Protein AF-A0A699SWT8-F1 (afdb_monomer_lite)

Organism: Tanacetum cinerariifolium (NCBI:txid118510)

Secondary structure (DSSP, 8-state):
---HHHHHHHHHHT------SS------TTT-B-TTT--BTS-GGG--S---GGGSSS------------SSGGGS-S--HHHHHHHHHHHHHHHHHHHHHH--

pLDDT: mean 72.1, std 14.59, range [46.5, 93.19]

Foldseek 3Di:
DDDPVVVVVCVVVVDDPPDPDPDDPDDPQQPDADPQPRDGRDYVVPDPDDRPPVPPPDDPDPPPPDDDDPDCPVVPPPDDVVVVVVVVVVVVVVVVVVVVVVVD

Sequence (104 aa):
MLTMKARKFLQKTGRNLGVDGPTSMGFDMAKVECYNCHRKSYFARECRSPKDSRRTAVAEPQRRSVPVETSTSNALVSQCDACSKAYSQLQTQYDTLTEQFRKS

InterPro domains:
  IPR036875 Zinc finger, CCHC-type superfamily [SSF57756] (19-56)

Structure (mmCIF, N/CA/C/O backbone):
data_AF-A0A699SWT8-F1
#
_entry.id   AF-A0A699SWT8-F1
#
loop_
_atom_site.group_PDB
_atom_site.id
_atom_site.type_symbol
_atom_site.label_atom_id
_atom_site.label_alt_id
_atom_site.label_comp_id
_atom_site.label_asym_id
_atom_site.label_entity_id
_atom_site.label_seq_id
_atom_site.pdbx_PDB_ins_code
_atom_site.Cartn_x
_atom_site.Cartn_y
_atom_site.Cartn_z
_atom_site.occupancy
_atom_site.B_iso_or_equiv
_atom_site.auth_seq_id
_atom_site.auth_comp_id
_atom_site.auth_asym_id
_atom_site.auth_atom_id
_atom_site.pdbx_PDB_model_num
ATOM 1 N N . MET A 1 1 ? -9.749 -13.419 0.443 1.00 61.88 1 MET A N 1
ATOM 2 C CA . MET A 1 1 ? -10.656 -13.386 1.614 1.00 61.88 1 MET A CA 1
ATOM 3 C C . MET A 1 1 ? -10.636 -11.987 2.229 1.00 61.88 1 MET A C 1
ATOM 5 O O . MET A 1 1 ? -9.560 -11.496 2.543 1.00 61.88 1 MET A O 1
ATOM 9 N N . LEU A 1 2 ? -11.784 -11.312 2.357 1.00 67.50 2 LEU A N 1
ATOM 10 C CA . LEU A 1 2 ? -11.854 -9.964 2.943 1.00 67.50 2 LEU A CA 1
ATOM 11 C C . LEU A 1 2 ? -11.481 -9.988 4.432 1.00 67.50 2 LEU A C 1
ATOM 13 O O . LEU A 1 2 ? -11.933 -10.858 5.184 1.00 67.50 2 LEU A O 1
ATOM 17 N N . THR A 1 3 ? -10.708 -9.002 4.886 1.00 82.06 3 THR A N 1
ATOM 18 C CA . THR A 1 3 ? -10.445 -8.823 6.321 1.00 82.06 3 THR A CA 1
ATOM 19 C C . THR A 1 3 ? -11.751 -8.498 7.059 1.00 82.06 3 THR A C 1
ATOM 21 O O . THR A 1 3 ? -12.684 -7.932 6.480 1.00 82.06 3 THR A O 1
ATOM 24 N N . MET A 1 4 ? -11.847 -8.850 8.346 1.00 81.75 4 MET A N 1
ATOM 25 C CA . MET A 1 4 ? -13.052 -8.606 9.162 1.00 81.75 4 MET A CA 1
ATOM 26 C C . MET A 1 4 ? -13.490 -7.132 9.142 1.00 81.75 4 MET A C 1
ATOM 28 O O . MET A 1 4 ? -14.679 -6.827 9.075 1.00 81.75 4 MET A O 1
ATOM 32 N N . LYS A 1 5 ? -12.518 -6.211 9.123 1.00 82.94 5 LYS A N 1
ATOM 33 C CA . LYS A 1 5 ? -12.751 -4.762 9.071 1.00 82.94 5 LYS A CA 1
ATOM 34 C C . LYS A 1 5 ? -13.412 -4.325 7.760 1.00 82.94 5 LYS A C 1
ATOM 36 O O . LYS A 1 5 ? -14.355 -3.539 7.794 1.00 82.94 5 LYS A O 1
ATOM 41 N N . ALA A 1 6 ? -12.964 -4.870 6.626 1.00 79.44 6 ALA A N 1
ATOM 42 C CA . ALA A 1 6 ? -13.568 -4.595 5.325 1.00 79.44 6 ALA A CA 1
ATOM 43 C C . ALA A 1 6 ? -15.010 -5.119 5.265 1.00 79.44 6 ALA A C 1
ATOM 45 O O . ALA A 1 6 ? -15.905 -4.384 4.866 1.00 79.44 6 ALA A O 1
ATOM 46 N N . ARG A 1 7 ? -15.266 -6.338 5.763 1.00 83.00 7 ARG A N 1
ATOM 47 C CA . ARG A 1 7 ? -16.628 -6.903 5.822 1.00 83.00 7 ARG A CA 1
ATOM 48 C C . ARG A 1 7 ? -17.590 -6.022 6.622 1.00 83.00 7 ARG A C 1
ATOM 50 O O . ARG A 1 7 ? -18.680 -5.723 6.144 1.00 83.00 7 ARG A O 1
ATOM 57 N N . LYS A 1 8 ? -17.164 -5.543 7.796 1.00 87.06 8 LYS A N 1
ATOM 58 C CA . LYS A 1 8 ? -17.980 -4.668 8.656 1.00 87.06 8 LYS A CA 1
ATOM 59 C C . LYS A 1 8 ? -18.279 -3.313 7.999 1.00 87.06 8 LYS A C 1
ATOM 61 O O . LYS A 1 8 ? -19.374 -2.785 8.156 1.00 87.06 8 LYS A O 1
ATOM 66 N N . PHE A 1 9 ? -17.330 -2.763 7.239 1.00 85.38 9 PHE A N 1
ATOM 67 C CA . PHE A 1 9 ? -17.527 -1.521 6.487 1.00 85.38 9 PHE A CA 1
ATOM 68 C C . PHE A 1 9 ? -18.565 -1.670 5.365 1.00 85.38 9 PHE A C 1
ATOM 70 O O . PHE A 1 9 ? -19.445 -0.820 5.240 1.00 85.38 9 PHE A O 1
ATOM 77 N N . LEU A 1 10 ? -18.501 -2.755 4.588 1.00 85.75 10 LEU A N 1
ATOM 78 C CA . LEU A 1 10 ? -19.449 -3.015 3.496 1.00 85.75 10 LEU A CA 1
ATOM 79 C C . LEU A 1 10 ? -20.866 -3.234 4.025 1.00 85.75 10 LEU A C 1
ATOM 81 O O . LEU A 1 10 ? -21.801 -2.628 3.518 1.00 85.75 10 LEU A O 1
ATOM 85 N N . GLN A 1 11 ? -21.012 -4.001 5.110 1.00 82.12 11 GLN A N 1
ATOM 86 C CA . GLN A 1 11 ? -22.304 -4.183 5.779 1.00 82.12 11 GLN A CA 1
ATOM 87 C C . GLN A 1 11 ? -22.883 -2.859 6.291 1.00 82.12 11 GLN A C 1
ATOM 89 O O . GLN A 1 11 ? -24.076 -2.618 6.158 1.00 82.12 11 GLN A O 1
ATOM 94 N N . LYS A 1 12 ? -22.042 -1.977 6.846 1.00 89.19 12 LYS A N 1
ATOM 95 C CA . LYS A 1 12 ? -22.486 -0.680 7.377 1.00 89.19 12 LYS A CA 1
ATOM 96 C C . LYS A 1 12 ? -22.855 0.325 6.283 1.00 89.19 12 LYS A C 1
ATOM 98 O O . LYS A 1 12 ? -23.686 1.193 6.517 1.00 89.19 12 LYS A O 1
ATOM 103 N N . THR A 1 13 ? -22.211 0.247 5.121 1.00 84.44 13 THR A N 1
ATOM 104 C CA . THR A 1 13 ? -22.403 1.210 4.022 1.00 84.44 13 THR A CA 1
ATOM 105 C C . THR A 1 13 ? -23.316 0.695 2.913 1.00 84.44 13 THR A C 1
ATOM 107 O O . THR A 1 13 ? -23.663 1.469 2.026 1.00 84.44 13 THR A O 1
ATOM 110 N N . GLY A 1 14 ? -23.678 -0.592 2.927 1.00 82.12 14 GLY A N 1
ATOM 111 C CA . GLY A 1 14 ? -24.465 -1.238 1.871 1.00 82.12 14 GLY A CA 1
ATOM 112 C C . GLY A 1 14 ? -23.768 -1.259 0.506 1.00 82.12 14 GLY A C 1
ATOM 113 O O . GLY A 1 14 ? -24.389 -1.577 -0.504 1.00 82.12 14 GLY A O 1
ATOM 114 N N . ARG A 1 15 ? -22.483 -0.889 0.445 1.00 80.56 15 ARG A N 1
ATOM 115 C CA . ARG A 1 15 ? -21.708 -0.862 -0.794 1.00 80.56 15 ARG A CA 1
ATOM 116 C C . ARG A 1 15 ? -21.167 -2.254 -1.075 1.00 80.56 15 ARG A C 1
ATOM 118 O O . ARG A 1 15 ? -20.502 -2.839 -0.226 1.00 80.56 15 ARG A O 1
ATOM 125 N N . ASN A 1 16 ? -21.420 -2.757 -2.279 1.00 73.25 16 ASN A N 1
ATOM 126 C CA . ASN A 1 16 ? -20.846 -4.010 -2.756 1.00 73.25 16 ASN A CA 1
ATOM 127 C C . ASN A 1 16 ? -19.525 -3.733 -3.475 1.00 73.25 16 ASN A C 1
ATOM 129 O O . ASN A 1 16 ? -19.408 -2.768 -4.225 1.00 73.25 16 ASN A O 1
ATOM 133 N N . LEU A 1 17 ? -18.531 -4.594 -3.259 1.00 71.19 17 LEU A N 1
ATOM 134 C CA . LEU A 1 17 ? -17.247 -4.527 -3.967 1.00 71.19 17 LEU A CA 1
ATOM 135 C C . LEU A 1 17 ? -17.294 -5.198 -5.353 1.00 71.19 17 LEU A C 1
ATOM 137 O O . LEU A 1 17 ? -16.255 -5.293 -5.995 1.00 71.19 17 LEU A O 1
ATOM 141 N N . GLY A 1 18 ? -18.466 -5.674 -5.801 1.00 69.31 18 GLY A N 1
ATOM 142 C CA . GLY A 1 18 ? -18.626 -6.359 -7.093 1.00 69.31 18 GLY A CA 1
ATOM 143 C C . GLY A 1 18 ? -17.760 -7.617 -7.214 1.00 69.31 18 GLY A C 1
ATOM 144 O O . GLY A 1 18 ? -17.144 -7.851 -8.247 1.00 69.31 18 GLY A O 1
ATOM 145 N N . VAL A 1 19 ? -17.629 -8.374 -6.123 1.00 64.69 19 VAL A N 1
ATOM 146 C CA . VAL A 1 19 ? -16.811 -9.591 -6.044 1.00 64.69 19 VAL A CA 1
ATOM 147 C C . VAL A 1 19 ? -17.732 -10.789 -5.875 1.00 64.69 19 VAL A C 1
ATOM 149 O O . VAL A 1 19 ? -18.090 -11.153 -4.758 1.00 64.69 19 VAL A O 1
ATOM 152 N N . ASP A 1 20 ? -18.099 -11.404 -6.994 1.00 62.78 20 ASP A N 1
ATOM 153 C CA . ASP A 1 20 ? -19.072 -12.503 -7.050 1.00 62.78 20 ASP A CA 1
ATOM 154 C C . ASP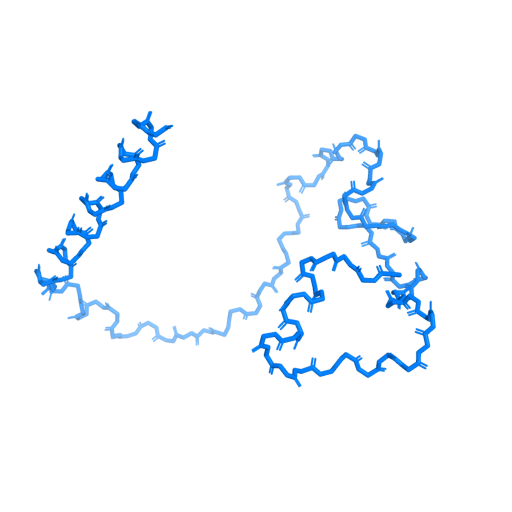 A 1 20 ? -18.421 -13.895 -6.897 1.00 62.78 20 ASP A C 1
ATOM 156 O O . ASP A 1 20 ? -18.991 -14.915 -7.277 1.00 62.78 20 ASP A O 1
ATOM 160 N N . GLY A 1 21 ? -17.208 -13.973 -6.333 1.00 63.28 21 GLY A N 1
ATOM 161 C CA . GLY A 1 21 ? -16.481 -15.237 -6.186 1.00 63.28 21 GLY A CA 1
ATOM 162 C C . GLY A 1 21 ? -15.344 -15.208 -5.158 1.00 63.28 21 GLY A C 1
ATOM 163 O O . GLY A 1 21 ? -15.051 -14.161 -4.575 1.00 63.28 21 GLY A O 1
ATOM 164 N N . PRO A 1 22 ? -14.642 -16.343 -4.944 1.00 59.69 22 PRO A N 1
ATOM 165 C CA . PRO A 1 22 ? -13.465 -16.432 -4.069 1.00 59.69 22 PRO A CA 1
ATOM 166 C C . PRO A 1 22 ? -12.242 -15.677 -4.625 1.00 59.69 22 PRO A C 1
ATOM 168 O O . PRO A 1 22 ? -11.146 -15.766 -4.069 1.00 59.69 22 PRO A O 1
ATOM 171 N N . THR A 1 23 ? -12.427 -14.923 -5.706 1.00 56.28 23 THR A N 1
ATOM 172 C CA . THR A 1 23 ? -11.461 -14.034 -6.335 1.00 56.28 23 THR A CA 1
ATOM 173 C C . THR A 1 23 ? -10.930 -13.048 -5.297 1.00 56.28 23 THR A C 1
ATOM 175 O O . THR A 1 23 ? -11.659 -12.223 -4.738 1.00 56.28 23 THR A O 1
ATOM 178 N N . SER A 1 24 ? -9.638 -13.148 -4.982 1.00 63.81 24 SER A N 1
ATOM 179 C CA . SER A 1 24 ? -8.956 -12.087 -4.251 1.00 63.81 24 SER A CA 1
ATOM 180 C C . SER A 1 24 ? -9.096 -10.793 -5.056 1.00 63.81 24 SER A C 1
ATOM 182 O O . SER A 1 24 ? -9.063 -10.820 -6.283 1.00 63.81 24 SER A O 1
ATOM 184 N N . MET A 1 25 ? -9.264 -9.651 -4.384 1.00 64.06 25 MET A N 1
ATOM 185 C CA . MET A 1 25 ? -9.052 -8.358 -5.037 1.00 64.06 25 MET A CA 1
ATOM 186 C C . MET A 1 25 ? -7.571 -8.301 -5.420 1.00 64.06 25 MET A C 1
ATOM 188 O O . MET A 1 25 ? -6.718 -7.953 -4.605 1.00 64.06 25 MET A O 1
ATOM 192 N N . GLY A 1 26 ? -7.268 -8.815 -6.608 1.00 71.56 26 GLY A N 1
ATOM 193 C CA . GLY A 1 26 ? -5.923 -9.013 -7.104 1.00 71.56 26 GLY A CA 1
ATOM 194 C C . GLY A 1 26 ? -5.452 -7.734 -7.760 1.00 71.56 26 GLY A C 1
ATOM 195 O O . GLY A 1 26 ? -6.052 -7.261 -8.720 1.00 71.56 26 GLY A O 1
ATOM 196 N N . PHE A 1 27 ? -4.369 -7.170 -7.243 1.00 77.81 27 PHE A N 1
ATOM 197 C CA . PHE A 1 27 ? -3.604 -6.213 -8.021 1.00 77.81 27 PHE A CA 1
ATOM 198 C C . PHE A 1 27 ? -2.862 -6.977 -9.117 1.00 77.81 27 PHE A C 1
ATOM 200 O O . PHE A 1 27 ? -2.380 -8.087 -8.886 1.00 77.81 27 PHE A O 1
ATOM 207 N N . ASP A 1 28 ? -2.745 -6.375 -10.296 1.00 84.94 28 ASP A N 1
ATOM 208 C CA . ASP A 1 28 ? -1.853 -6.886 -11.330 1.00 84.94 28 ASP A CA 1
ATOM 209 C C . ASP A 1 28 ? -0.407 -6.776 -10.825 1.00 84.94 28 ASP A C 1
ATOM 211 O O . ASP A 1 28 ? 0.179 -5.693 -10.810 1.00 84.94 28 ASP A O 1
ATOM 215 N N . MET A 1 29 ? 0.159 -7.897 -10.372 1.00 83.38 29 MET A N 1
ATOM 216 C CA . MET A 1 29 ? 1.507 -7.959 -9.794 1.00 83.38 29 MET A CA 1
ATOM 217 C C . MET A 1 29 ? 2.593 -7.484 -10.767 1.00 83.38 29 MET A C 1
ATOM 219 O O . MET A 1 29 ? 3.629 -6.994 -10.322 1.00 83.38 29 MET A O 1
ATOM 223 N N . ALA A 1 30 ? 2.357 -7.552 -12.083 1.00 85.25 30 ALA A N 1
ATOM 224 C CA . ALA A 1 30 ? 3.285 -7.019 -13.079 1.00 85.25 30 ALA A CA 1
ATOM 225 C C . ALA A 1 30 ? 3.280 -5.478 -13.132 1.00 85.25 30 ALA A C 1
ATOM 227 O O . ALA A 1 30 ? 4.240 -4.870 -13.614 1.00 85.25 30 ALA A O 1
ATOM 228 N N . LYS A 1 31 ? 2.214 -4.843 -12.628 1.00 86.38 31 LYS A N 1
ATOM 229 C CA . LYS A 1 31 ? 2.070 -3.384 -12.495 1.00 86.38 31 LYS A CA 1
ATOM 230 C C . LYS A 1 31 ? 2.372 -2.876 -11.088 1.00 86.38 31 LYS A C 1
ATOM 232 O O . LYS A 1 31 ? 2.603 -1.682 -10.922 1.00 86.38 31 LYS A O 1
ATOM 237 N N . VAL A 1 32 ? 2.363 -3.746 -10.079 1.00 89.19 32 VAL A N 1
ATOM 238 C CA . VAL A 1 32 ? 2.752 -3.363 -8.718 1.00 89.19 32 VAL A CA 1
ATOM 239 C C . VAL A 1 32 ? 4.246 -3.070 -8.689 1.00 89.19 32 VAL A C 1
ATOM 241 O O . VAL A 1 32 ? 5.053 -3.940 -9.002 1.00 89.19 32 VAL A O 1
ATOM 244 N N . GLU A 1 33 ? 4.604 -1.853 -8.287 1.00 91.69 33 GLU A N 1
ATOM 245 C CA . GLU A 1 33 ? 5.979 -1.389 -8.113 1.00 91.69 33 GLU A CA 1
ATOM 246 C C . GLU A 1 33 ? 6.199 -0.897 -6.678 1.00 91.69 33 GLU A C 1
ATOM 248 O O . GLU A 1 33 ? 5.398 -0.145 -6.114 1.00 91.69 33 GLU A O 1
ATOM 253 N N . CYS A 1 34 ? 7.308 -1.315 -6.075 1.00 90.44 34 CYS A N 1
ATOM 254 C CA . CYS A 1 34 ? 7.709 -0.861 -4.758 1.00 90.44 34 CYS A CA 1
ATOM 255 C C . CYS A 1 34 ? 8.168 0.601 -4.805 1.00 90.44 34 CYS A C 1
ATOM 257 O O . CYS A 1 34 ? 9.186 0.908 -5.412 1.00 90.44 34 CYS A O 1
ATOM 259 N N . TYR A 1 35 ? 7.491 1.490 -4.076 1.00 87.69 35 TYR A N 1
ATOM 260 C CA . TYR A 1 35 ? 7.853 2.913 -4.000 1.00 87.69 35 TYR A CA 1
ATOM 261 C C . TYR A 1 35 ? 9.283 3.179 -3.490 1.00 87.69 35 TYR A C 1
ATOM 263 O O . TYR A 1 35 ? 9.908 4.149 -3.895 1.00 87.69 35 TYR A O 1
ATOM 271 N N . ASN A 1 36 ? 9.813 2.328 -2.605 1.00 85.25 36 ASN A N 1
ATOM 272 C CA . ASN A 1 36 ? 11.114 2.566 -1.969 1.00 85.25 36 ASN A CA 1
ATOM 273 C C . ASN A 1 36 ? 12.303 2.173 -2.857 1.00 85.25 36 ASN A C 1
ATOM 275 O O . ASN A 1 36 ? 13.355 2.797 -2.774 1.00 85.25 36 ASN A O 1
ATOM 279 N N . CYS A 1 37 ? 12.166 1.109 -3.656 1.00 87.19 37 CYS A N 1
ATOM 280 C CA . CYS A 1 37 ? 13.269 0.547 -4.444 1.00 87.19 37 CYS A CA 1
ATOM 281 C C . CYS A 1 37 ? 12.955 0.413 -5.941 1.00 87.19 37 CYS A C 1
ATOM 283 O O . CYS A 1 37 ? 13.772 -0.136 -6.679 1.00 87.19 37 CYS A O 1
ATOM 285 N N . HIS A 1 38 ? 11.772 0.851 -6.377 1.00 86.19 38 HIS A N 1
ATOM 286 C CA . HIS A 1 38 ? 11.322 0.874 -7.770 1.00 86.19 38 HIS A CA 1
ATOM 287 C C . HIS A 1 38 ? 11.427 -0.476 -8.496 1.00 86.19 38 HIS A C 1
ATOM 289 O O . HIS A 1 38 ? 11.712 -0.560 -9.689 1.00 86.19 38 HIS A O 1
ATOM 295 N N . ARG A 1 39 ? 11.211 -1.574 -7.757 1.00 86.44 39 ARG A N 1
ATOM 296 C CA . ARG A 1 39 ? 11.148 -2.931 -8.316 1.00 86.44 39 ARG A CA 1
ATOM 297 C C . ARG A 1 39 ? 9.703 -3.386 -8.408 1.00 86.44 39 ARG A C 1
ATOM 299 O O . ARG A 1 39 ? 8.933 -3.194 -7.467 1.00 86.44 39 ARG A O 1
ATOM 306 N N . LYS A 1 40 ? 9.354 -4.002 -9.537 1.00 88.75 40 LYS A N 1
ATOM 307 C CA . LYS A 1 40 ? 8.041 -4.617 -9.751 1.00 88.75 40 LYS A CA 1
ATOM 308 C C . LYS A 1 40 ? 7.872 -5.850 -8.864 1.00 88.75 40 LYS A C 1
ATOM 310 O O . LYS A 1 40 ? 8.881 -6.401 -8.430 1.00 88.75 40 LYS A O 1
ATOM 315 N N . SER A 1 41 ? 6.629 -6.294 -8.670 1.00 86.06 41 SER A N 1
ATOM 316 C CA . SER A 1 41 ? 6.155 -7.500 -7.953 1.00 86.06 41 SER A CA 1
ATOM 317 C C . SER A 1 41 ? 5.692 -7.341 -6.503 1.00 86.06 41 SER A C 1
ATOM 319 O O . SER A 1 41 ? 4.874 -8.149 -6.077 1.00 86.06 41 SER A O 1
ATOM 321 N N . TYR A 1 42 ? 6.140 -6.331 -5.751 1.00 89.25 42 TYR A N 1
ATOM 322 C CA . TYR A 1 42 ? 5.779 -6.194 -4.332 1.00 89.25 42 TYR A CA 1
ATOM 323 C C . TYR A 1 42 ? 5.513 -4.751 -3.908 1.00 89.25 42 TYR A C 1
ATOM 325 O O . TYR A 1 42 ? 6.012 -3.790 -4.497 1.00 89.25 42 TYR A O 1
ATOM 333 N N . PHE A 1 43 ? 4.734 -4.598 -2.839 1.00 90.38 43 PHE A N 1
ATOM 334 C CA . PHE A 1 43 ? 4.443 -3.294 -2.249 1.00 90.38 43 PHE A CA 1
ATOM 335 C C . PHE A 1 43 ? 5.605 -2.787 -1.393 1.00 90.38 43 PHE A C 1
ATOM 337 O O . PHE A 1 43 ? 6.381 -3.556 -0.834 1.00 90.38 43 PHE A O 1
ATOM 344 N N . ALA A 1 44 ? 5.669 -1.471 -1.170 1.00 88.38 44 ALA A N 1
ATOM 345 C CA . ALA A 1 44 ? 6.693 -0.852 -0.319 1.00 88.38 44 ALA A CA 1
ATOM 346 C C . ALA A 1 44 ? 6.795 -1.456 1.096 1.00 88.38 44 ALA A C 1
ATOM 348 O O . ALA A 1 44 ? 7.875 -1.462 1.680 1.00 88.38 44 ALA A O 1
ATOM 349 N N . ARG A 1 45 ? 5.694 -2.004 1.626 1.00 87.19 45 ARG A N 1
ATOM 350 C CA . ARG A 1 45 ? 5.644 -2.664 2.942 1.00 87.19 45 ARG A CA 1
ATOM 351 C C . ARG A 1 45 ? 6.367 -4.013 2.994 1.00 87.19 45 ARG A C 1
ATOM 353 O O . ARG A 1 45 ? 6.780 -4.426 4.066 1.00 87.19 45 ARG A O 1
ATOM 360 N N . GLU A 1 46 ? 6.511 -4.685 1.859 1.00 86.00 46 GLU A N 1
ATOM 361 C CA . GLU A 1 46 ? 7.153 -6.004 1.734 1.00 86.00 46 GLU A CA 1
ATOM 362 C C . GLU A 1 46 ? 8.633 -5.887 1.333 1.00 86.00 46 GLU A C 1
ATOM 364 O O . GLU A 1 46 ? 9.339 -6.882 1.166 1.00 86.00 46 GLU A O 1
ATOM 369 N N . CYS A 1 47 ? 9.115 -4.654 1.176 1.00 87.12 47 CYS A N 1
ATOM 370 C CA . CYS A 1 47 ? 10.467 -4.342 0.757 1.00 87.12 47 CYS A CA 1
ATOM 371 C C . CYS A 1 47 ? 11.496 -4.816 1.795 1.00 87.12 47 CYS A C 1
ATOM 373 O O . CYS A 1 47 ? 11.620 -4.225 2.865 1.00 87.12 47 CYS A O 1
ATOM 375 N N . ARG A 1 48 ? 12.269 -5.856 1.457 1.00 80.69 48 ARG A N 1
ATOM 376 C CA . ARG A 1 48 ? 13.372 -6.364 2.296 1.00 80.69 48 ARG A CA 1
ATOM 377 C C . ARG A 1 48 ? 14.696 -5.622 2.103 1.00 80.69 48 ARG A C 1
ATOM 379 O O . ARG A 1 48 ? 15.623 -5.845 2.876 1.00 80.69 48 ARG A O 1
ATOM 386 N N . SER A 1 49 ? 14.825 -4.787 1.069 1.00 67.50 49 SER A N 1
ATOM 387 C CA . SER A 1 49 ? 16.069 -4.052 0.840 1.00 67.50 49 SER A CA 1
ATOM 388 C C . SER A 1 49 ? 16.262 -2.970 1.910 1.00 67.50 49 SER A C 1
ATOM 390 O O . SER A 1 49 ? 15.294 -2.266 2.220 1.00 67.50 49 SER A O 1
ATOM 392 N N . PRO A 1 50 ? 17.493 -2.789 2.432 1.00 65.81 50 PRO A N 1
ATOM 393 C CA . PRO A 1 50 ? 17.839 -1.628 3.244 1.00 65.81 50 PRO A CA 1
ATOM 394 C C . PRO A 1 50 ? 17.404 -0.361 2.511 1.00 65.81 50 PRO A C 1
ATOM 396 O O . PRO A 1 50 ? 17.545 -0.280 1.290 1.00 65.81 50 PRO A O 1
ATOM 399 N N . LYS A 1 51 ? 16.826 0.595 3.241 1.00 60.28 51 LYS A N 1
ATOM 400 C CA . LYS A 1 51 ? 16.352 1.868 2.687 1.00 60.28 51 LYS A CA 1
ATOM 401 C C . LYS A 1 51 ? 17.486 2.485 1.862 1.00 60.28 51 LYS A C 1
ATOM 403 O O . LYS A 1 51 ? 18.516 2.834 2.430 1.00 60.28 51 LYS A O 1
ATOM 408 N N . ASP A 1 52 ? 17.323 2.540 0.539 1.00 58.72 52 ASP A N 1
ATOM 409 C CA . ASP A 1 52 ? 18.363 3.035 -0.364 1.00 58.72 52 ASP A CA 1
ATOM 410 C C . ASP A 1 52 ? 18.603 4.514 -0.031 1.00 58.72 52 ASP A C 1
ATOM 412 O O . ASP A 1 52 ? 17.765 5.377 -0.297 1.00 58.72 52 ASP A O 1
ATOM 416 N N . SER A 1 53 ? 19.718 4.807 0.640 1.00 57.31 53 SER A N 1
ATOM 417 C CA . SER A 1 53 ? 20.069 6.153 1.105 1.00 57.31 53 SER A CA 1
ATOM 418 C C . SER A 1 53 ? 20.349 7.121 -0.048 1.00 57.31 53 SER A C 1
ATOM 420 O O . SER A 1 53 ? 20.426 8.329 0.171 1.00 57.31 53 SER A O 1
ATOM 422 N N . ARG A 1 54 ? 20.449 6.623 -1.291 1.00 57.09 54 ARG A N 1
ATOM 423 C CA . ARG A 1 54 ? 20.76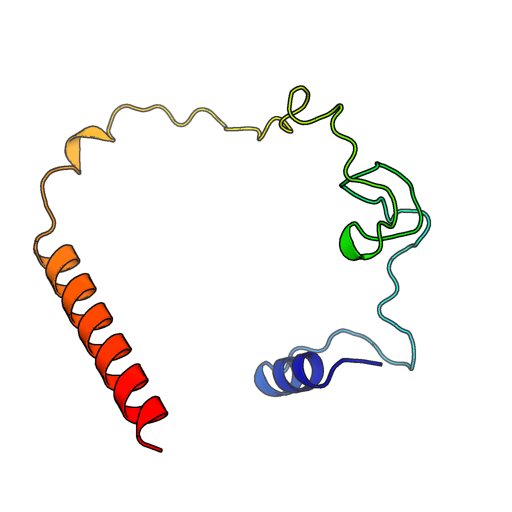7 7.413 -2.490 1.00 57.09 54 ARG A CA 1
ATOM 424 C C . ARG A 1 54 ? 19.660 8.364 -2.944 1.00 57.09 54 ARG A C 1
ATOM 426 O O . ARG A 1 54 ? 19.871 9.096 -3.908 1.00 57.09 54 ARG A O 1
ATOM 433 N N . ARG A 1 55 ? 18.489 8.382 -2.295 1.00 55.06 55 ARG A N 1
ATOM 434 C CA . ARG A 1 55 ? 17.348 9.199 -2.749 1.00 55.06 55 ARG A CA 1
ATOM 435 C C . ARG A 1 55 ? 16.699 10.126 -1.732 1.00 55.06 55 ARG A C 1
ATOM 437 O O . ARG A 1 55 ? 15.634 10.662 -2.014 1.00 55.06 55 ARG A O 1
ATOM 444 N N . THR A 1 56 ? 17.367 10.447 -0.627 1.00 49.88 56 THR A N 1
ATOM 445 C CA . THR A 1 56 ? 16.937 11.600 0.189 1.00 49.88 56 THR A CA 1
ATOM 446 C C . THR A 1 56 ? 17.086 12.937 -0.569 1.00 49.88 56 THR A C 1
ATOM 448 O O . THR A 1 56 ? 16.542 13.936 -0.122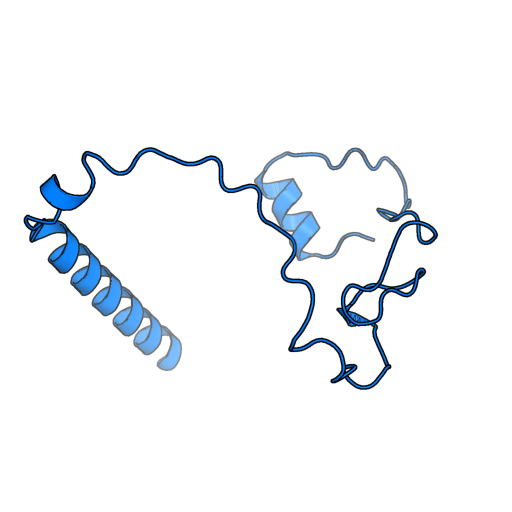 1.00 49.88 56 THR A O 1
ATOM 451 N N . ALA A 1 57 ? 17.783 12.976 -1.718 1.00 51.66 57 ALA A N 1
ATOM 452 C CA . ALA A 1 57 ? 18.160 14.230 -2.381 1.00 51.66 57 ALA A CA 1
ATOM 453 C C . ALA A 1 57 ? 17.568 14.499 -3.782 1.00 51.66 57 ALA A C 1
ATOM 455 O O . ALA A 1 57 ? 17.657 15.634 -4.236 1.00 51.66 57 ALA A O 1
ATOM 456 N N . VAL A 1 58 ? 16.993 13.528 -4.509 1.00 51.84 58 VAL A N 1
ATOM 457 C CA . VAL A 1 58 ? 16.626 13.760 -5.925 1.00 51.84 58 VAL A CA 1
ATOM 458 C C . VAL A 1 58 ? 15.314 13.073 -6.306 1.00 51.84 58 VAL A C 1
ATOM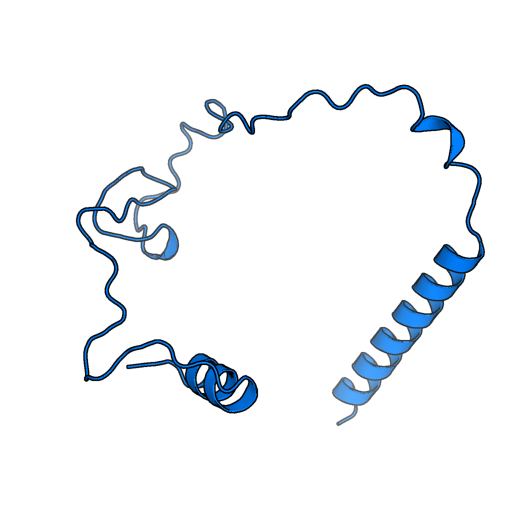 460 O O . VAL A 1 58 ? 15.237 11.846 -6.348 1.00 51.84 58 VAL A O 1
ATOM 463 N N . ALA A 1 59 ? 14.336 13.902 -6.676 1.00 52.19 59 ALA A N 1
ATOM 464 C CA . ALA A 1 59 ? 12.977 13.608 -7.145 1.00 52.19 59 ALA A CA 1
ATOM 465 C C . ALA A 1 59 ? 11.888 13.597 -6.061 1.00 52.19 59 ALA A C 1
ATOM 467 O O . ALA A 1 59 ? 11.220 12.592 -5.818 1.00 52.19 59 ALA A O 1
ATOM 468 N N . GLU A 1 60 ? 11.630 14.778 -5.495 1.00 52.94 60 GLU A N 1
ATOM 469 C CA . GLU A 1 60 ? 10.251 15.152 -5.188 1.00 52.94 60 GLU A CA 1
ATOM 470 C C . GLU A 1 60 ? 9.424 14.983 -6.483 1.00 52.94 60 GLU A C 1
ATOM 472 O O . GLU A 1 60 ? 9.797 15.543 -7.521 1.00 52.94 60 GLU A O 1
ATOM 477 N N . PRO A 1 61 ? 8.351 14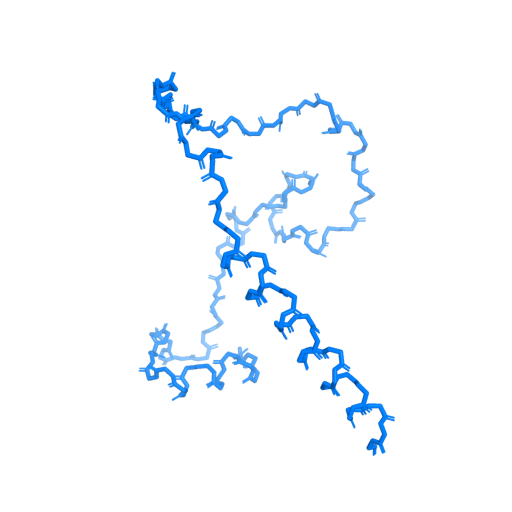.170 -6.501 1.00 53.94 61 PRO A N 1
ATOM 478 C CA . PRO A 1 61 ? 7.444 14.148 -7.638 1.00 53.94 61 PRO A CA 1
ATOM 479 C C . PRO A 1 61 ? 6.863 15.552 -7.752 1.00 53.94 61 PRO A C 1
ATOM 481 O O . PRO A 1 61 ? 6.230 16.002 -6.797 1.00 53.94 61 PRO A O 1
ATOM 484 N N . GLN A 1 62 ? 7.077 16.245 -8.877 1.00 50.19 62 GLN A N 1
ATOM 485 C CA . GLN A 1 62 ? 6.425 17.529 -9.117 1.00 50.19 62 GLN A CA 1
ATOM 486 C C . GLN A 1 62 ? 4.915 17.337 -8.970 1.00 50.19 62 GLN A C 1
ATOM 488 O O . GLN A 1 62 ? 4.224 16.841 -9.865 1.00 50.19 62 GLN A O 1
ATOM 493 N N . ARG A 1 63 ? 4.392 17.732 -7.810 1.00 54.12 63 ARG A N 1
ATOM 494 C CA . ARG A 1 63 ? 2.984 18.036 -7.655 1.00 54.12 63 ARG A CA 1
ATOM 495 C C . ARG A 1 63 ? 2.759 19.202 -8.597 1.00 54.12 63 ARG A C 1
ATOM 497 O O . ARG A 1 63 ? 3.357 20.255 -8.412 1.00 54.12 63 ARG A O 1
ATOM 504 N N . ARG A 1 64 ? 1.937 19.008 -9.628 1.00 52.81 64 ARG A N 1
ATOM 505 C CA . ARG A 1 64 ? 1.379 20.124 -10.392 1.00 52.81 64 ARG A CA 1
ATOM 506 C C . ARG A 1 64 ? 0.592 20.995 -9.411 1.00 52.81 64 ARG A C 1
ATOM 508 O O . ARG A 1 64 ? -0.593 20.760 -9.199 1.00 52.81 64 ARG A O 1
ATOM 515 N N . SER A 1 65 ? 1.252 21.955 -8.770 1.00 53.34 65 SER A N 1
ATOM 516 C CA . SER A 1 65 ? 0.576 23.088 -8.161 1.00 53.34 65 SER A CA 1
ATOM 517 C C . SER A 1 65 ? 0.232 24.024 -9.307 1.00 53.34 65 SER A C 1
ATOM 519 O O . SER A 1 65 ? 1.106 24.670 -9.884 1.00 53.34 65 SER A O 1
ATOM 521 N N . VAL A 1 66 ? -1.043 24.038 -9.678 1.00 56.50 66 VAL A N 1
ATOM 522 C CA . VAL A 1 66 ? -1.597 25.136 -10.466 1.00 56.50 66 VAL A CA 1
ATOM 523 C C . VAL A 1 66 ? -1.338 26.411 -9.654 1.00 56.50 66 VAL A C 1
ATOM 525 O O . VAL A 1 66 ? -1.619 26.389 -8.451 1.00 56.50 66 VAL A O 1
ATOM 528 N N . PRO A 1 67 ? -0.773 27.486 -10.228 1.00 49.75 67 PRO A N 1
ATOM 529 C CA . PRO A 1 67 ? -0.607 28.727 -9.491 1.00 49.75 67 PRO A CA 1
ATOM 530 C C . PRO A 1 67 ? -2.002 29.258 -9.159 1.00 49.75 67 PRO A C 1
ATOM 532 O O . PRO A 1 67 ? -2.771 29.608 -10.051 1.00 49.75 67 PRO A O 1
ATOM 535 N N . VAL A 1 68 ? -2.364 29.243 -7.879 1.00 52.19 68 VAL A N 1
ATOM 536 C CA . VAL A 1 68 ? -3.470 30.055 -7.378 1.00 52.19 68 VAL A CA 1
ATOM 537 C C . VAL A 1 68 ? -2.858 31.403 -7.049 1.00 52.19 68 VAL A C 1
ATOM 539 O O . VAL A 1 68 ? -2.002 31.498 -6.173 1.00 52.19 68 VAL A O 1
ATOM 542 N N . GLU A 1 69 ? -3.270 32.414 -7.805 1.00 46.50 69 GLU A N 1
ATOM 543 C CA . GLU A 1 69 ? -2.901 33.812 -7.617 1.00 46.50 69 GLU A CA 1
ATOM 544 C C . GLU A 1 69 ? -3.157 34.237 -6.162 1.00 46.50 69 GLU A C 1
ATOM 546 O O . GLU A 1 69 ? -4.291 34.413 -5.710 1.00 46.50 69 GLU A O 1
ATOM 551 N N . THR A 1 70 ? -2.075 34.385 -5.402 1.00 48.06 70 THR A N 1
ATOM 552 C CA . THR A 1 70 ? -2.049 35.010 -4.079 1.00 48.06 70 THR A CA 1
ATOM 553 C C . THR A 1 70 ? -2.302 36.506 -4.225 1.00 48.06 70 THR A C 1
ATOM 555 O O . THR A 1 70 ? -1.361 37.285 -4.337 1.00 48.06 70 THR A O 1
ATOM 558 N N . SER A 1 71 ? -3.565 36.932 -4.204 1.00 56.56 71 SER A N 1
ATOM 559 C CA . SER A 1 71 ? -3.893 38.361 -4.053 1.00 56.56 71 SER A CA 1
ATOM 560 C C . SER A 1 71 ? -4.863 38.687 -2.913 1.00 56.56 71 SER A C 1
ATOM 562 O O . SER A 1 71 ? -5.120 39.858 -2.658 1.00 56.56 71 SER A O 1
ATOM 564 N N . THR A 1 72 ? -5.365 37.703 -2.158 1.00 52.84 72 THR A N 1
ATOM 565 C CA . THR A 1 72 ? -6.363 37.960 -1.089 1.00 52.84 72 THR A CA 1
ATOM 566 C C . THR A 1 72 ? -6.162 37.169 0.209 1.00 52.84 72 THR A C 1
ATOM 568 O O . THR A 1 72 ? -6.958 37.289 1.138 1.00 52.84 72 THR A O 1
ATOM 571 N N . SER A 1 73 ? -5.071 36.412 0.348 1.00 51.50 73 SER A N 1
ATOM 572 C CA . SER A 1 73 ? -4.811 35.570 1.528 1.00 51.50 73 SER A CA 1
ATOM 573 C C . SER A 1 73 ? -4.506 36.344 2.820 1.00 51.50 73 SER A C 1
ATOM 575 O O . SER A 1 73 ? -4.704 35.809 3.907 1.00 51.50 73 SER A O 1
ATOM 577 N N . ASN A 1 74 ? -4.085 37.610 2.739 1.00 53.47 74 ASN A N 1
ATOM 578 C CA . ASN A 1 74 ? -3.684 38.382 3.924 1.00 53.47 74 ASN A CA 1
ATOM 579 C C . ASN A 1 74 ? -4.847 39.115 4.620 1.00 53.47 74 ASN A C 1
ATOM 581 O O . ASN A 1 74 ? -4.651 39.661 5.701 1.00 53.47 74 ASN A O 1
ATOM 585 N N . ALA A 1 75 ? -6.059 39.105 4.051 1.00 49.72 75 ALA A N 1
ATOM 586 C CA . ALA A 1 75 ? -7.224 39.769 4.646 1.00 49.72 75 ALA A CA 1
ATOM 587 C C . ALA A 1 75 ? -7.958 38.910 5.700 1.00 49.72 75 ALA A C 1
ATOM 589 O O . ALA A 1 75 ? -8.737 39.439 6.486 1.00 49.72 75 ALA A O 1
ATOM 590 N N . LEU A 1 76 ? -7.709 37.594 5.748 1.00 56.44 76 LEU A N 1
ATOM 591 C CA . LEU A 1 76 ? -8.435 36.662 6.630 1.00 56.44 76 LEU A CA 1
ATOM 592 C C . LEU A 1 76 ? -7.685 36.307 7.925 1.00 56.44 76 LEU A C 1
ATOM 594 O O . LEU A 1 76 ? -8.203 35.563 8.752 1.00 56.44 76 LEU A O 1
ATOM 598 N N . VAL A 1 77 ? -6.481 36.852 8.131 1.00 50.47 77 VAL A N 1
ATOM 599 C CA . VAL A 1 77 ? -5.669 36.619 9.344 1.00 50.47 77 VAL A CA 1
ATOM 600 C C . VAL A 1 77 ? -6.175 37.438 10.548 1.00 50.47 77 VAL A C 1
ATOM 602 O O . VAL A 1 77 ? -5.668 37.311 11.660 1.00 50.47 77 VAL A O 1
ATOM 605 N N . SER A 1 78 ? -7.243 38.223 10.380 1.00 59.53 78 SER A N 1
ATOM 606 C CA . SER A 1 78 ? -7.936 38.870 11.496 1.00 59.53 78 SER A CA 1
ATOM 607 C C . SER A 1 78 ? -8.939 37.912 12.158 1.00 59.53 78 SER A C 1
ATOM 609 O O . SER A 1 78 ? -10.131 37.954 11.885 1.00 59.53 78 SER A O 1
ATOM 611 N N . GLN A 1 79 ? -8.399 37.044 13.018 1.00 56.03 79 GLN A N 1
ATOM 612 C CA . GLN A 1 79 ? -8.999 36.467 14.234 1.00 56.03 79 GLN A CA 1
ATOM 613 C C . GLN A 1 79 ? -10.455 35.963 14.180 1.00 56.03 79 GLN A C 1
ATOM 615 O O . GLN A 1 79 ? -11.418 36.720 14.236 1.00 56.03 79 GLN A O 1
ATOM 620 N N . CYS A 1 80 ? -10.615 34.639 14.275 1.00 64.19 80 CYS A N 1
ATOM 621 C CA . CYS A 1 80 ? -11.840 34.024 14.788 1.00 64.19 80 CYS A CA 1
ATOM 622 C C . CYS A 1 80 ? -11.587 33.482 16.204 1.00 64.19 80 CYS A C 1
ATOM 624 O O . CYS A 1 80 ? -11.237 32.312 16.365 1.00 64.19 80 CYS A O 1
ATOM 626 N N . ASP A 1 81 ? -11.813 34.297 17.238 1.00 61.94 81 ASP A N 1
ATOM 627 C CA . ASP A 1 81 ? -11.715 33.881 18.653 1.00 61.94 81 ASP A CA 1
ATOM 628 C C . ASP A 1 81 ? -12.633 32.696 19.003 1.00 61.94 81 ASP A C 1
ATOM 630 O O . ASP A 1 81 ? -12.365 31.920 19.923 1.00 61.94 81 ASP A O 1
ATOM 634 N N . ALA A 1 82 ? -13.719 32.524 18.245 1.00 60.53 82 ALA A N 1
ATOM 635 C CA . ALA A 1 82 ? -14.622 31.384 18.364 1.00 60.53 82 ALA A CA 1
ATOM 636 C C . ALA A 1 82 ? -13.946 30.053 17.992 1.00 60.53 82 ALA A C 1
ATOM 638 O O . ALA A 1 82 ? -14.234 29.023 18.602 1.00 60.53 82 ALA A O 1
ATOM 639 N N . CYS A 1 83 ? -13.018 30.072 17.031 1.00 64.88 83 CYS A N 1
ATOM 640 C CA . CYS A 1 83 ? -12.339 28.872 16.554 1.00 64.88 83 CYS A CA 1
ATOM 641 C C . CYS A 1 83 ? -11.398 28.331 17.640 1.00 64.88 83 CYS A C 1
ATOM 643 O O . CYS A 1 83 ? -11.468 27.159 18.000 1.00 64.88 83 CYS A O 1
ATOM 645 N N . SER A 1 84 ? -10.610 29.209 18.266 1.00 74.31 84 SER A N 1
ATOM 646 C CA . SER A 1 84 ? -9.702 28.844 19.362 1.00 74.31 84 SER A CA 1
ATOM 647 C C . SER A 1 84 ? -10.432 28.249 20.575 1.00 74.31 84 SER A C 1
ATOM 649 O O . SER A 1 84 ? -9.938 27.300 21.181 1.00 74.31 84 SER A O 1
ATOM 651 N N . LYS A 1 85 ? -11.634 28.749 20.906 1.00 79.00 85 LYS A N 1
ATOM 652 C CA . LYS A 1 85 ? -12.471 28.208 21.997 1.00 79.00 85 LYS A CA 1
ATOM 653 C C . LYS A 1 85 ? -13.045 26.827 21.674 1.00 79.00 85 LYS A C 1
ATOM 655 O O . LYS A 1 85 ? -13.101 25.968 22.548 1.00 79.00 85 LYS A O 1
ATOM 660 N N .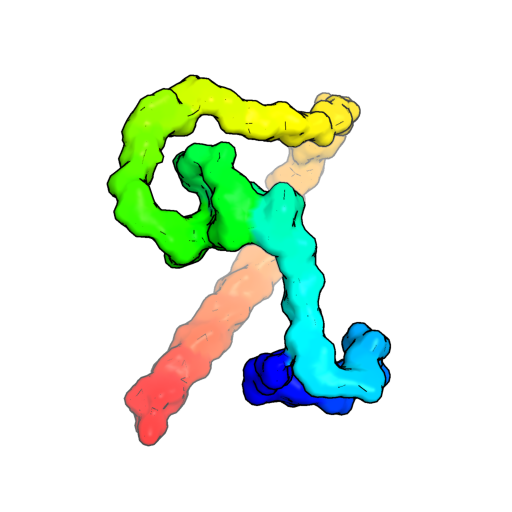 ALA A 1 86 ? -13.449 26.597 20.426 1.00 82.19 86 ALA A N 1
ATOM 661 C CA . ALA A 1 86 ? -13.929 25.286 19.996 1.00 82.19 86 ALA A CA 1
ATOM 662 C C . ALA A 1 86 ? -12.809 24.233 20.048 1.00 82.19 86 ALA A C 1
ATOM 664 O O . ALA A 1 86 ? -13.028 23.112 20.510 1.00 82.19 86 ALA A O 1
ATOM 665 N N . TYR A 1 87 ? -11.592 24.608 19.639 1.00 79.69 87 TYR A N 1
ATOM 666 C CA . TYR A 1 87 ? -10.430 23.723 19.715 1.00 79.69 87 TYR A CA 1
ATOM 667 C C . TYR A 1 87 ? -10.046 23.371 21.157 1.00 79.69 87 TYR A C 1
ATOM 669 O O . TYR A 1 87 ? -9.768 22.204 21.433 1.00 79.69 87 TYR A O 1
ATOM 677 N N . SER A 1 88 ? -10.083 24.326 22.094 1.00 80.88 88 SER A N 1
ATOM 678 C CA . SER A 1 88 ? -9.787 24.028 23.502 1.00 80.88 88 SER A CA 1
ATOM 679 C C . SER A 1 88 ? -10.842 23.124 24.145 1.00 80.88 88 SER A C 1
ATOM 681 O O . SER A 1 88 ? -10.485 22.185 24.853 1.00 80.88 88 SER A O 1
ATOM 683 N N . GLN A 1 89 ? -12.128 23.331 23.844 1.00 87.94 89 GLN A N 1
ATOM 684 C CA . GLN A 1 89 ? -13.211 22.467 24.331 1.00 87.94 89 GLN A CA 1
ATOM 685 C C . GLN A 1 89 ? -13.090 21.026 23.821 1.00 87.94 89 GLN A C 1
ATOM 687 O O . GLN A 1 89 ? -13.256 20.083 24.597 1.00 87.94 89 GLN A O 1
ATOM 692 N N . LEU A 1 90 ? -12.770 20.843 22.535 1.00 89.12 90 LEU A N 1
ATOM 693 C CA . LEU A 1 90 ? -12.530 19.516 21.962 1.00 89.12 90 LEU A CA 1
ATOM 694 C C . LEU A 1 90 ? -11.344 18.813 22.625 1.00 89.12 90 LEU A C 1
ATOM 696 O O . LEU A 1 90 ? -11.431 17.621 22.922 1.00 89.12 90 LEU A O 1
ATOM 700 N N . GLN A 1 91 ? -10.268 19.552 22.901 1.00 87.75 91 GLN A N 1
ATOM 701 C CA . GLN A 1 91 ? -9.096 19.010 23.583 1.00 87.75 91 GLN A CA 1
ATOM 702 C C . GLN A 1 91 ? -9.455 18.500 24.986 1.00 87.75 91 GLN A C 1
ATOM 704 O O . GLN A 1 91 ? -9.166 17.352 25.316 1.00 87.75 91 GLN A O 1
ATOM 709 N N . THR A 1 92 ? -10.185 19.298 25.773 1.00 90.81 92 THR A N 1
ATOM 710 C CA . THR A 1 92 ? -10.631 18.894 27.117 1.00 90.81 92 THR A CA 1
ATOM 711 C C . THR A 1 92 ? -11.526 17.651 27.084 1.00 90.81 92 THR A C 1
ATOM 713 O O . THR A 1 92 ? -11.433 16.787 27.962 1.00 90.81 92 THR A O 1
ATOM 716 N N . GLN A 1 93 ? -12.384 17.520 26.067 1.00 93.19 93 GLN A N 1
ATOM 717 C CA . GLN A 1 93 ? -13.251 16.349 25.939 1.00 93.19 93 GLN A CA 1
ATOM 718 C C . GLN A 1 93 ? -12.451 15.066 25.660 1.00 93.19 93 GLN A C 1
ATOM 720 O O . GLN A 1 93 ? -12.760 14.009 26.213 1.00 93.19 93 GLN A O 1
ATOM 725 N N . TYR A 1 94 ? -11.400 15.163 24.845 1.00 89.12 94 TYR A N 1
ATOM 726 C CA . TYR A 1 94 ? -10.528 14.036 24.526 1.00 89.12 94 TYR A CA 1
ATOM 727 C C . TYR A 1 94 ? -9.711 13.572 25.740 1.00 89.12 94 TYR A C 1
ATOM 729 O O . TYR A 1 94 ? -9.615 12.371 26.008 1.00 89.12 94 TYR A O 1
ATOM 737 N N . ASP A 1 95 ? -9.189 14.518 26.520 1.00 90.31 95 ASP A N 1
ATOM 738 C CA . ASP A 1 95 ? -8.444 14.222 27.747 1.00 90.31 95 ASP A CA 1
ATOM 739 C C . ASP A 1 95 ? -9.349 13.536 28.786 1.00 90.31 95 ASP A C 1
ATOM 741 O O . ASP A 1 95 ? -8.976 12.530 29.391 1.00 90.31 95 ASP A O 1
ATOM 745 N N . THR A 1 96 ? -10.596 14.004 28.912 1.00 89.75 96 THR A N 1
ATOM 746 C CA . THR A 1 96 ? -11.601 13.401 29.805 1.00 89.75 96 THR A CA 1
ATOM 747 C C . THR A 1 96 ? -11.922 11.959 29.410 1.00 89.75 96 THR A C 1
ATOM 749 O O . THR A 1 96 ? -11.974 11.078 30.269 1.00 89.75 96 THR A O 1
ATOM 752 N N . LEU A 1 97 ? -12.115 11.690 28.113 1.00 88.19 97 LEU A N 1
ATOM 753 C CA . LEU A 1 97 ? -12.341 10.330 27.614 1.00 88.19 97 LEU A CA 1
ATOM 754 C C . LEU A 1 97 ? -11.135 9.428 27.881 1.00 88.19 97 LEU A C 1
ATOM 756 O O . LEU A 1 97 ? -11.306 8.280 28.283 1.00 88.19 97 LEU A O 1
ATOM 760 N N . THR A 1 98 ? -9.923 9.953 27.706 1.00 83.38 98 THR A N 1
ATOM 761 C CA . THR A 1 98 ? -8.678 9.211 27.941 1.00 83.38 98 THR A CA 1
ATOM 762 C C . THR A 1 98 ? -8.557 8.764 29.400 1.00 83.38 98 THR A C 1
ATOM 764 O O . THR A 1 98 ? -8.220 7.610 29.664 1.00 83.38 98 THR A O 1
ATOM 767 N N . GLU A 1 99 ? -8.914 9.629 30.349 1.00 85.75 99 GLU A N 1
ATOM 768 C CA . GLU A 1 99 ? -8.939 9.281 31.774 1.00 85.75 99 GLU A CA 1
ATOM 769 C C . GLU A 1 99 ? -10.048 8.280 32.129 1.00 85.75 99 GLU A C 1
ATOM 771 O O . GLU A 1 99 ? -9.827 7.390 32.951 1.00 85.75 99 GLU A O 1
ATOM 776 N N . GLN A 1 100 ? -11.222 8.359 31.492 1.00 78.62 100 GLN A N 1
ATOM 777 C CA . GLN A 1 100 ? -12.271 7.352 31.694 1.00 78.62 100 GLN A CA 1
ATOM 778 C C . GLN A 1 100 ? -11.867 5.972 31.172 1.00 78.62 100 GLN A C 1
ATOM 780 O O . GLN A 1 100 ? -12.100 4.977 31.853 1.00 78.62 100 GLN A O 1
ATOM 785 N N . PHE A 1 101 ? -11.208 5.903 30.013 1.00 75.19 101 PHE A N 1
ATOM 786 C CA . PHE A 1 101 ? -10.672 4.643 29.494 1.00 75.19 101 PHE A CA 1
ATOM 787 C C . PHE A 1 101 ? -9.563 4.061 30.372 1.00 75.19 101 PHE A C 1
ATOM 789 O O . PHE A 1 101 ? -9.424 2.847 30.436 1.00 75.19 101 PHE A O 1
ATOM 796 N N . ARG A 1 102 ? -8.779 4.905 31.052 1.00 77.81 102 ARG A N 1
ATOM 797 C CA . ARG A 1 102 ? -7.699 4.460 31.944 1.00 77.81 102 ARG A CA 1
ATOM 798 C C . ARG A 1 102 ? -8.199 3.927 33.291 1.00 77.81 102 ARG A C 1
ATOM 800 O O . ARG A 1 102 ? -7.479 3.178 33.943 1.00 77.81 102 ARG A O 1
ATOM 807 N N . LYS A 1 103 ? -9.388 4.354 33.727 1.00 64.19 103 LYS A N 1
ATOM 808 C CA . LYS A 1 103 ? -10.010 3.955 35.002 1.00 64.19 103 LYS A CA 1
ATOM 809 C C . LYS A 1 103 ? -10.949 2.743 34.895 1.00 64.19 103 LYS A C 1
ATOM 811 O O . LYS A 1 103 ? -11.445 2.310 35.932 1.00 64.19 103 LYS A O 1
ATOM 816 N N . SER A 1 104 ? -11.201 2.226 33.689 1.00 54.59 104 SER A N 1
ATOM 817 C CA . SER A 1 104 ? -11.927 0.968 33.443 1.00 54.59 104 SER A CA 1
ATOM 818 C C . SER A 1 104 ? -10.977 -0.217 33.329 1.00 54.59 104 SER A C 1
ATOM 820 O O . SER A 1 104 ? -11.488 -1.338 33.542 1.00 54.59 104 SER A O 1
#

Radius of gyration: 23.61 Å; chains: 1; bounding box: 45×56×48 Å